Protein AF-A0AA88RLB2-F1 (afdb_monomer)

Solvent-accessible surface area (backbone atoms only — not comparable to full-atom values): 7847 Å² total; per-residue (Å²): 109,70,71,56,50,52,52,52,48,58,67,35,92,82,50,77,59,58,42,40,34,72,61,84,68,65,50,78,81,70,55,72,66,61,57,49,52,41,35,51,52,23,44,51,49,43,35,71,77,66,68,50,77,66,86,43,83,52,76,88,84,42,89,53,86,54,92,86,70,79,83,87,83,79,64,90,62,74,92,61,68,60,90,69,62,55,85,56,91,92,54,90,42,74,76,88,32,83,51,86,88,49,86,80,60,37,52,71,58,55,52,47,54,49,53,53,51,64,74,72,104

Structure (mmCIF, N/CA/C/O backbone):
data_AF-A0AA88RLB2-F1
#
_entry.id   AF-A0AA88RLB2-F1
#
loop_
_atom_site.group_PDB
_atom_site.id
_atom_site.type_symbol
_atom_site.label_atom_id
_atom_site.label_alt_id
_atom_site.label_comp_id
_atom_site.label_asym_id
_atom_site.label_entity_id
_atom_site.label_seq_id
_atom_site.pdbx_PDB_ins_code
_atom_site.Cartn_x
_atom_site.Cartn_y
_atom_site.Cartn_z
_atom_site.occupancy
_atom_site.B_iso_or_equiv
_atom_site.auth_seq_id
_atom_site.auth_comp_id
_atom_site.auth_asym_id
_atom_site.auth_atom_id
_atom_site.pdbx_PDB_model_num
ATOM 1 N N . MET A 1 1 ? -15.655 -9.747 -19.752 1.00 63.59 1 MET A N 1
ATOM 2 C CA . MET A 1 1 ? -16.297 -9.540 -18.436 1.00 63.59 1 MET A CA 1
ATOM 3 C C . MET A 1 1 ? -15.287 -9.096 -17.387 1.00 63.59 1 MET A C 1
ATOM 5 O O . MET A 1 1 ? -15.414 -7.969 -16.955 1.00 63.59 1 MET A O 1
ATOM 9 N N . VAL A 1 2 ? -14.265 -9.889 -17.028 1.00 74.19 2 VAL A N 1
ATOM 10 C CA . VAL A 1 2 ? -13.239 -9.447 -16.049 1.00 74.19 2 VAL A CA 1
ATOM 11 C C . VAL A 1 2 ? -12.373 -8.301 -16.589 1.00 74.19 2 VAL A C 1
ATOM 13 O O . VAL A 1 2 ? -12.236 -7.285 -15.928 1.00 74.19 2 VAL A O 1
ATOM 16 N N . GLU A 1 3 ? -11.86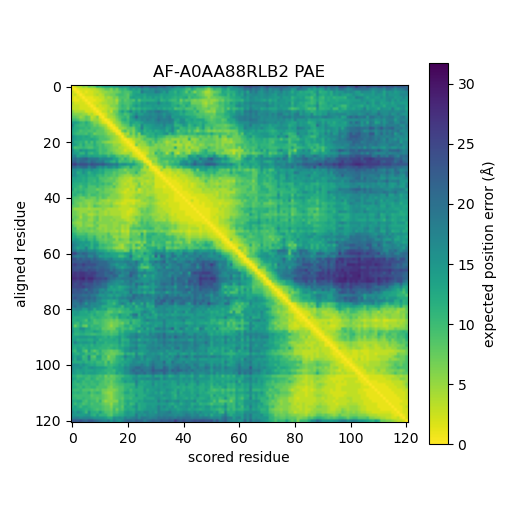0 -8.416 -17.818 1.00 70.56 3 GLU A N 1
ATOM 17 C CA . GLU A 1 3 ? -11.034 -7.355 -18.427 1.00 70.56 3 GLU A CA 1
ATOM 18 C C . GLU A 1 3 ? -11.770 -6.020 -18.594 1.00 70.56 3 GLU A C 1
ATOM 20 O O . GLU A 1 3 ? -11.155 -4.966 -18.505 1.00 70.56 3 GLU A O 1
ATOM 25 N N . GLU A 1 4 ? -13.079 -6.053 -18.848 1.00 72.44 4 GLU A N 1
ATOM 26 C CA . GLU A 1 4 ? -13.875 -4.831 -19.001 1.00 72.44 4 GLU A CA 1
ATOM 27 C C . GLU A 1 4 ? -14.140 -4.160 -17.655 1.00 72.44 4 GLU A C 1
ATOM 29 O O . GLU A 1 4 ? -14.073 -2.942 -17.587 1.00 72.44 4 GLU A O 1
ATOM 34 N N . ALA A 1 5 ? -14.365 -4.941 -16.593 1.00 75.38 5 ALA A N 1
ATOM 35 C CA . ALA A 1 5 ? -14.527 -4.408 -15.243 1.00 75.38 5 ALA A CA 1
ATOM 36 C C . ALA A 1 5 ? -13.244 -3.722 -14.748 1.00 75.38 5 ALA A C 1
ATOM 38 O O . ALA A 1 5 ? -13.312 -2.609 -14.250 1.00 75.38 5 ALA A O 1
ATOM 39 N N . ILE A 1 6 ? -12.077 -4.337 -14.980 1.00 73.06 6 ILE A N 1
ATOM 40 C CA . ILE A 1 6 ? -10.776 -3.743 -14.622 1.00 73.06 6 ILE A CA 1
ATOM 41 C C . ILE A 1 6 ? -10.552 -2.442 -15.397 1.00 73.06 6 ILE A C 1
ATOM 43 O O . ILE A 1 6 ? -10.153 -1.436 -14.832 1.00 73.06 6 ILE A O 1
ATOM 47 N N . LYS A 1 7 ? -10.868 -2.431 -16.699 1.00 72.00 7 LYS A N 1
ATOM 48 C CA . LYS A 1 7 ? -10.753 -1.214 -17.515 1.00 72.00 7 LYS A CA 1
ATOM 49 C C . LYS A 1 7 ? -11.718 -0.111 -17.078 1.00 72.00 7 LYS A C 1
ATOM 51 O O . LYS A 1 7 ? -11.411 1.054 -17.301 1.00 72.00 7 LYS A O 1
ATOM 56 N N . GLU A 1 8 ? -12.872 -0.455 -16.511 1.00 73.12 8 GLU A N 1
ATOM 57 C CA . GLU A 1 8 ? -13.832 0.508 -15.965 1.00 73.12 8 GLU A CA 1
ATOM 58 C C . GLU A 1 8 ? -13.336 1.092 -14.632 1.00 73.12 8 GLU A C 1
ATOM 60 O O . GLU A 1 8 ? -13.343 2.312 -14.477 1.00 73.12 8 GLU A O 1
ATOM 65 N N . GLU A 1 9 ? -12.820 0.251 -13.736 1.00 65.25 9 GLU A N 1
ATOM 66 C CA . GLU A 1 9 ? -12.229 0.641 -12.448 1.00 65.25 9 GLU A CA 1
ATOM 67 C C . GLU A 1 9 ? -10.981 1.516 -12.641 1.00 65.25 9 GLU A C 1
ATOM 69 O O . GLU A 1 9 ? -10.952 2.640 -12.153 1.00 65.25 9 GLU A O 1
ATOM 74 N N . ASP A 1 10 ? -10.041 1.112 -13.501 1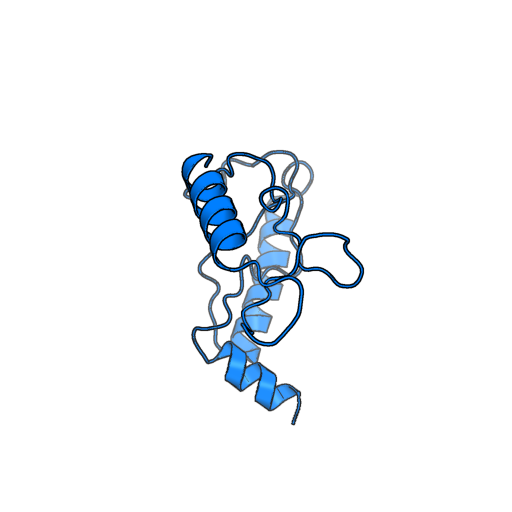.00 64.00 10 ASP A N 1
ATOM 75 C CA . ASP A 1 10 ? -8.857 1.913 -13.855 1.00 64.00 10 ASP A CA 1
ATOM 76 C C . ASP A 1 10 ? -9.217 3.223 -14.589 1.00 64.00 10 ASP A C 1
ATOM 78 O O . ASP A 1 10 ? -8.440 4.179 -14.609 1.00 64.00 10 ASP A O 1
ATOM 82 N N . SER A 1 11 ? -10.380 3.279 -15.255 1.00 62.78 11 SER A N 1
ATOM 83 C CA . SER A 1 11 ? -10.867 4.515 -15.889 1.00 62.78 11 SER A CA 1
ATOM 84 C C . SER A 1 11 ? -11.532 5.472 -14.906 1.00 62.78 11 SER A C 1
ATOM 86 O O . SER A 1 11 ? -11.662 6.665 -15.200 1.00 62.78 11 SER A O 1
ATOM 88 N N . SER A 1 12 ? -11.971 4.952 -13.762 1.00 61.97 12 SER A N 1
ATOM 89 C CA . SER A 1 12 ? -12.362 5.771 -12.633 1.00 61.97 12 SER A CA 1
ATOM 90 C C . SER A 1 12 ? -11.088 6.284 -11.957 1.00 61.97 12 SER A C 1
ATOM 92 O O . SER A 1 12 ? -10.089 5.579 -11.874 1.00 61.97 12 SER A O 1
ATOM 94 N N . ASP A 1 13 ? -11.090 7.522 -11.461 1.00 61.59 13 ASP A N 1
ATOM 95 C CA . ASP A 1 13 ? -9.943 8.066 -10.710 1.00 61.59 13 ASP A CA 1
ATOM 96 C C . ASP A 1 13 ? -9.768 7.379 -9.323 1.00 61.59 13 ASP A C 1
ATOM 98 O O . ASP A 1 13 ? -9.086 7.919 -8.450 1.00 61.59 13 ASP A O 1
ATOM 102 N N . GLU A 1 14 ? -10.414 6.228 -9.090 1.00 59.94 14 GLU A N 1
ATOM 103 C CA . GLU A 1 14 ? -10.334 5.434 -7.859 1.00 59.94 14 GLU A CA 1
ATOM 104 C C . GLU A 1 14 ? -9.026 4.629 -7.795 1.00 59.94 14 GLU A C 1
ATOM 106 O O . GLU A 1 14 ? -8.430 4.546 -6.720 1.00 59.94 14 GLU A O 1
ATOM 111 N N . ASP A 1 15 ? -8.520 4.158 -8.943 1.00 56.91 15 ASP A N 1
ATOM 112 C CA . ASP A 1 15 ? -7.267 3.408 -9.039 1.00 56.91 15 ASP A CA 1
ATOM 113 C C . ASP A 1 15 ? -6.119 4.254 -9.610 1.00 56.91 15 ASP A C 1
ATOM 115 O O . ASP A 1 15 ? -6.155 4.804 -10.714 1.00 56.91 15 ASP A O 1
ATOM 119 N N . ILE A 1 16 ? -5.039 4.362 -8.831 1.00 65.00 16 ILE A N 1
ATOM 120 C CA . ILE A 1 16 ? -3.838 5.116 -9.201 1.00 65.00 16 ILE A CA 1
ATOM 121 C C . ILE A 1 16 ? -2.663 4.157 -9.363 1.00 65.00 16 ILE A C 1
ATOM 123 O O . ILE A 1 16 ? -2.164 3.572 -8.403 1.00 65.00 16 ILE A O 1
ATOM 127 N N . ILE A 1 17 ? -2.119 4.089 -10.579 1.00 69.88 17 ILE A N 1
ATOM 128 C CA . ILE A 1 17 ? -0.895 3.331 -10.853 1.00 69.88 17 ILE A CA 1
ATOM 129 C C . ILE A 1 17 ? 0.332 4.119 -10.357 1.00 69.88 17 ILE A C 1
ATOM 131 O O . ILE A 1 17 ? 0.815 5.045 -11.019 1.00 69.88 17 ILE A O 1
ATOM 135 N N . GLY A 1 18 ? 0.857 3.732 -9.191 1.00 57.41 18 GLY A N 1
ATOM 136 C CA . GLY A 1 18 ? 2.142 4.191 -8.660 1.00 57.41 18 GLY A CA 1
ATOM 137 C C . GLY A 1 18 ? 3.317 3.470 -9.337 1.00 57.41 18 GLY A C 1
ATOM 138 O O . GLY A 1 18 ? 3.378 2.248 -9.345 1.00 57.41 18 GLY A O 1
ATOM 139 N N . ASN A 1 19 ? 4.279 4.207 -9.899 1.00 72.00 19 ASN A N 1
ATOM 140 C CA . ASN A 1 19 ? 5.429 3.744 -10.703 1.00 72.00 19 ASN A CA 1
ATOM 141 C C . ASN A 1 19 ? 5.098 3.380 -12.162 1.00 72.00 19 ASN A C 1
ATOM 143 O O . ASN A 1 19 ? 5.483 4.107 -13.082 1.00 72.00 19 ASN A O 1
ATOM 147 N N . GLY A 1 20 ? 4.401 2.265 -12.385 1.00 68.75 20 GLY A N 1
ATOM 148 C CA . GLY A 1 20 ? 4.064 1.770 -13.726 1.00 68.75 20 GLY A CA 1
ATOM 149 C C . GLY A 1 20 ? 5.216 1.131 -14.519 1.00 68.75 20 GLY A C 1
ATOM 150 O O . GLY A 1 20 ? 5.052 0.860 -15.708 1.00 68.75 20 GLY A O 1
ATOM 151 N N . GLY A 1 21 ? 6.382 0.891 -13.910 1.00 75.62 21 GLY A N 1
ATOM 152 C CA . GLY A 1 21 ? 7.422 0.030 -14.485 1.00 75.62 21 GLY A CA 1
ATOM 153 C C . GLY A 1 21 ? 7.026 -1.451 -14.504 1.00 75.62 21 GLY A C 1
ATOM 154 O O . GLY A 1 21 ? 6.049 -1.847 -13.874 1.00 75.62 21 GLY A O 1
ATOM 155 N N . MET A 1 22 ? 7.798 -2.286 -15.207 1.00 75.75 22 MET A N 1
ATOM 156 C CA . MET A 1 22 ? 7.615 -3.747 -15.154 1.00 75.75 22 MET A CA 1
ATOM 157 C C . MET A 1 22 ? 7.851 -4.305 -13.741 1.00 75.75 22 MET A C 1
ATOM 159 O O . MET A 1 22 ? 7.258 -5.315 -13.368 1.00 75.75 22 MET A O 1
ATOM 163 N N . CYS A 1 23 ? 8.710 -3.648 -12.958 1.00 71.69 23 CYS A N 1
ATOM 164 C CA . CYS A 1 23 ? 8.893 -3.887 -11.531 1.00 71.69 23 CYS A CA 1
ATOM 165 C C . CYS A 1 23 ? 9.314 -2.602 -10.792 1.00 71.69 23 CYS A C 1
ATOM 167 O O . CYS A 1 23 ? 9.698 -1.599 -11.405 1.00 71.69 23 CYS A O 1
ATOM 169 N N . MET A 1 24 ? 9.279 -2.653 -9.457 1.00 74.06 24 MET A N 1
ATOM 170 C CA . MET A 1 24 ? 9.997 -1.707 -8.599 1.00 74.06 24 MET A CA 1
ATOM 171 C C . MET A 1 24 ? 11.478 -2.124 -8.591 1.00 74.06 24 MET A C 1
ATOM 173 O O . MET A 1 24 ? 11.815 -3.186 -8.072 1.00 74.06 24 MET A O 1
ATOM 177 N N . HIS A 1 25 ? 12.343 -1.366 -9.271 1.00 66.31 25 HIS A N 1
ATOM 178 C CA . HIS A 1 25 ? 13.767 -1.694 -9.408 1.00 66.31 25 HIS A CA 1
ATOM 179 C C . HIS A 1 25 ? 14.586 -1.160 -8.225 1.00 66.31 25 HIS A C 1
ATOM 181 O O . HIS A 1 25 ? 14.310 -0.069 -7.735 1.00 66.31 25 HIS A O 1
ATOM 187 N N . ASP A 1 26 ? 15.622 -1.905 -7.821 1.00 59.56 26 ASP A N 1
ATOM 188 C CA . ASP A 1 26 ? 16.652 -1.422 -6.890 1.00 59.56 26 ASP A CA 1
ATOM 189 C C . ASP A 1 26 ? 17.346 -0.161 -7.440 1.00 59.56 26 ASP A C 1
ATOM 191 O O . ASP A 1 26 ? 17.356 0.083 -8.644 1.00 59.56 26 ASP A O 1
ATOM 195 N N . GLU A 1 27 ? 17.956 0.639 -6.576 1.00 58.31 27 GLU A N 1
ATOM 196 C CA . GLU A 1 27 ? 18.613 1.895 -6.949 1.00 58.31 27 GLU A CA 1
ATOM 197 C C . GLU A 1 27 ? 20.135 1.880 -6.738 1.00 58.31 27 GLU A C 1
ATOM 199 O O . GLU A 1 27 ? 20.823 2.806 -7.172 1.00 58.31 27 GLU A O 1
ATOM 204 N N . ALA A 1 28 ? 20.688 0.828 -6.120 1.00 52.62 28 ALA A N 1
ATOM 205 C CA . ALA A 1 28 ? 22.121 0.722 -5.844 1.00 52.62 28 ALA A CA 1
ATOM 206 C C . ALA A 1 28 ? 22.907 -0.006 -6.949 1.00 52.62 28 ALA A C 1
ATOM 208 O O . ALA A 1 28 ? 24.055 0.350 -7.230 1.00 52.62 28 ALA A O 1
ATOM 209 N N . ALA A 1 29 ? 22.320 -1.037 -7.560 1.00 52.84 29 ALA A N 1
ATOM 210 C CA . ALA A 1 29 ? 23.012 -1.924 -8.496 1.00 52.84 29 ALA A CA 1
ATOM 211 C C . ALA A 1 29 ? 22.726 -1.740 -10.008 1.00 52.84 29 ALA A C 1
ATOM 213 O O . ALA A 1 29 ? 23.612 -2.108 -10.791 1.00 52.84 29 ALA A O 1
ATOM 214 N N . PRO A 1 30 ? 21.562 -1.241 -10.485 1.00 63.03 30 PRO A N 1
ATOM 215 C CA . PRO A 1 30 ? 21.272 -1.261 -11.917 1.00 63.03 30 PRO A CA 1
ATOM 216 C C . PRO A 1 30 ? 21.903 -0.100 -12.685 1.00 63.03 30 PRO A C 1
ATOM 218 O O . PRO A 1 30 ? 22.114 1.003 -12.183 1.00 63.03 30 PRO A O 1
ATOM 221 N N . HIS A 1 31 ? 22.178 -0.350 -13.964 1.00 75.88 31 HIS A N 1
ATOM 222 C CA . HIS A 1 31 ? 22.622 0.685 -14.882 1.00 75.88 31 HIS A CA 1
ATOM 223 C C . HIS A 1 31 ? 21.416 1.510 -15.357 1.00 75.88 31 HIS A C 1
ATOM 225 O O . HIS A 1 31 ? 20.358 0.963 -15.665 1.00 75.88 31 HIS A O 1
ATOM 231 N N . TYR A 1 32 ? 21.575 2.831 -15.483 1.00 69.88 32 TYR A N 1
ATOM 232 C CA . TYR A 1 32 ? 20.483 3.759 -15.826 1.00 69.88 32 TYR A CA 1
ATOM 233 C C . TYR A 1 32 ? 19.739 3.410 -17.129 1.00 69.88 32 TYR A C 1
ATOM 235 O O . TYR A 1 32 ? 18.567 3.741 -17.278 1.00 69.88 32 TYR A O 1
ATOM 243 N N . ILE A 1 33 ? 20.401 2.733 -18.071 1.00 76.12 33 ILE A N 1
ATOM 244 C CA . ILE A 1 33 ? 19.778 2.255 -19.317 1.00 76.12 33 ILE A CA 1
ATOM 245 C C . ILE A 1 33 ? 18.722 1.184 -19.016 1.00 76.12 33 ILE A C 1
ATOM 247 O O . ILE A 1 33 ? 17.603 1.286 -19.510 1.00 76.12 33 ILE A O 1
ATOM 251 N N . ASP A 1 34 ? 19.035 0.224 -18.146 1.00 72.88 34 ASP A N 1
ATOM 252 C CA . ASP A 1 34 ? 18.116 -0.859 -17.785 1.00 72.88 34 ASP A CA 1
ATOM 253 C C . ASP A 1 34 ? 16.916 -0.318 -16.988 1.00 72.88 34 ASP A C 1
ATOM 255 O O . ASP A 1 34 ? 15.779 -0.755 -17.179 1.00 72.88 34 ASP A O 1
ATOM 259 N N . MET A 1 35 ? 17.145 0.707 -16.155 1.00 70.94 35 MET A N 1
ATOM 260 C CA . MET A 1 35 ? 16.080 1.425 -15.443 1.00 70.94 35 MET A CA 1
ATOM 261 C C . MET A 1 35 ? 15.124 2.138 -16.413 1.00 70.94 35 MET A C 1
ATOM 263 O O . MET A 1 35 ? 13.906 2.113 -16.225 1.00 70.94 35 MET A O 1
ATOM 267 N N . ILE A 1 36 ? 15.647 2.768 -17.469 1.00 74.94 36 ILE A N 1
ATOM 268 C CA . ILE A 1 36 ? 14.826 3.448 -18.480 1.00 74.94 36 ILE A CA 1
ATOM 269 C C . ILE A 1 36 ? 14.054 2.430 -19.318 1.00 74.94 36 ILE A C 1
ATOM 271 O O . ILE A 1 36 ? 12.856 2.618 -19.539 1.00 74.94 36 ILE A O 1
ATOM 275 N N . ASP A 1 37 ? 14.699 1.350 -19.757 1.00 77.44 37 ASP A N 1
ATOM 276 C CA . ASP A 1 37 ? 14.073 0.350 -20.620 1.00 77.44 37 ASP A CA 1
ATOM 277 C C . ASP A 1 37 ? 12.932 -0.382 -19.901 1.00 77.44 37 ASP A C 1
ATOM 279 O O . ASP A 1 37 ? 11.835 -0.496 -20.457 1.00 77.44 37 ASP A O 1
ATOM 283 N N . GLN A 1 38 ? 13.124 -0.783 -18.637 1.00 78.56 38 GLN A N 1
ATOM 284 C CA . GLN A 1 38 ? 12.073 -1.458 -17.862 1.00 78.56 38 GLN A CA 1
ATOM 285 C C . GLN A 1 38 ? 10.870 -0.537 -17.595 1.00 78.56 38 GLN A C 1
ATOM 287 O O . GLN A 1 38 ? 9.716 -0.954 -17.723 1.00 78.56 38 GLN A O 1
ATOM 292 N N . THR A 1 39 ? 11.132 0.740 -17.291 1.00 78.94 39 THR A N 1
ATOM 293 C CA . THR A 1 39 ? 10.080 1.735 -17.027 1.00 78.94 39 THR A CA 1
ATOM 294 C C . THR A 1 39 ? 9.318 2.050 -18.311 1.00 78.94 39 THR A C 1
ATOM 296 O O . THR A 1 39 ? 8.091 2.109 -18.327 1.00 78.94 39 THR A O 1
ATOM 299 N N . THR A 1 40 ? 10.041 2.176 -19.425 1.00 78.69 40 THR A N 1
ATOM 300 C CA . THR A 1 40 ? 9.465 2.455 -20.742 1.00 78.69 40 THR A CA 1
ATOM 301 C C . THR A 1 40 ? 8.578 1.309 -21.224 1.00 78.69 40 THR A C 1
ATOM 303 O O . THR A 1 40 ? 7.535 1.560 -21.826 1.00 78.69 40 THR A O 1
ATOM 306 N N . LEU A 1 41 ? 8.967 0.055 -20.975 1.00 81.25 41 LEU A N 1
ATOM 307 C CA . LEU A 1 41 ? 8.160 -1.112 -21.331 1.00 81.25 41 LEU A CA 1
ATOM 308 C C . LEU A 1 41 ? 6.842 -1.157 -20.545 1.00 81.25 41 LEU A C 1
ATOM 310 O O . LEU A 1 41 ? 5.788 -1.296 -21.168 1.00 81.25 41 LEU A O 1
ATOM 314 N N . GLY A 1 42 ? 6.886 -0.963 -19.223 1.00 80.75 42 GLY A N 1
ATOM 315 C CA . GLY A 1 42 ? 5.681 -0.920 -18.384 1.00 80.75 42 GLY A CA 1
ATOM 316 C C . GLY A 1 42 ? 4.749 0.239 -18.755 1.00 80.75 42 GLY A C 1
ATOM 317 O O . GLY A 1 42 ? 3.561 0.037 -19.005 1.00 80.75 42 GLY A O 1
ATOM 318 N N . HIS A 1 43 ? 5.302 1.443 -18.949 1.00 82.19 43 HIS A N 1
ATOM 319 C CA . HIS A 1 43 ? 4.526 2.626 -19.349 1.00 82.19 43 HIS A CA 1
ATOM 320 C C . HIS A 1 43 ? 3.864 2.456 -20.720 1.00 82.19 43 HIS A C 1
ATOM 322 O O . HIS A 1 43 ? 2.736 2.906 -20.921 1.00 82.19 43 HIS A O 1
ATOM 328 N N . ARG A 1 44 ? 4.533 1.799 -21.679 1.00 81.81 44 ARG A N 1
ATOM 329 C CA . ARG A 1 44 ? 3.933 1.496 -22.989 1.00 81.81 44 ARG A CA 1
ATOM 330 C C . ARG A 1 44 ? 2.769 0.520 -22.872 1.00 81.81 44 ARG A C 1
ATOM 332 O O . ARG A 1 44 ? 1.778 0.719 -23.567 1.00 81.81 44 ARG A O 1
ATOM 339 N N . PHE A 1 45 ? 2.890 -0.499 -22.025 1.00 82.94 45 PHE A N 1
ATOM 340 C CA . PHE A 1 45 ? 1.821 -1.468 -21.791 1.00 82.94 45 PHE A CA 1
ATOM 341 C C . PHE A 1 45 ? 0.587 -0.793 -21.180 1.00 82.94 45 PHE A C 1
ATOM 343 O O . PHE A 1 45 ? -0.499 -0.873 -21.748 1.00 82.94 45 PHE A O 1
ATOM 350 N N . ILE A 1 46 ? 0.775 -0.021 -20.107 1.00 82.25 46 ILE A N 1
ATOM 351 C CA . ILE A 1 46 ? -0.310 0.705 -19.426 1.00 82.25 46 ILE A CA 1
ATOM 352 C C . ILE A 1 46 ? -0.999 1.689 -20.374 1.00 82.25 46 ILE A C 1
ATOM 354 O O . ILE A 1 46 ? -2.225 1.768 -20.433 1.00 82.25 46 ILE A O 1
ATOM 358 N N . LYS A 1 47 ? -0.216 2.413 -21.180 1.00 80.94 47 LYS A N 1
ATOM 359 C CA . LYS A 1 47 ? -0.770 3.345 -22.160 1.00 80.94 47 LYS A CA 1
ATOM 360 C C . LYS A 1 47 ? -1.540 2.640 -23.280 1.00 80.94 47 LYS A C 1
ATOM 362 O O . LYS A 1 47 ? -2.498 3.211 -23.790 1.00 80.94 47 LYS A O 1
ATOM 367 N N . ALA A 1 48 ? -1.125 1.442 -23.685 1.00 82.38 48 ALA A N 1
ATOM 368 C CA . ALA A 1 48 ? -1.811 0.681 -24.723 1.00 82.38 48 ALA A CA 1
ATOM 369 C C . ALA A 1 48 ? -3.127 0.065 -24.222 1.00 82.38 48 ALA A C 1
ATOM 371 O O . ALA A 1 48 ? -4.113 0.094 -24.955 1.00 82.38 48 ALA A O 1
ATOM 372 N N . GLU A 1 49 ? -3.151 -0.454 -22.992 1.00 80.81 49 GLU A N 1
ATOM 373 C CA . GLU A 1 49 ? -4.308 -1.182 -22.454 1.00 80.81 49 GLU A CA 1
ATOM 374 C C . GLU A 1 49 ? -5.333 -0.294 -21.748 1.00 80.81 49 GLU A C 1
ATOM 376 O O . GLU A 1 49 ? -6.536 -0.517 -21.901 1.00 80.81 49 GLU A O 1
ATOM 381 N N . PHE A 1 50 ? -4.864 0.722 -21.021 1.00 77.56 50 PHE A N 1
ATOM 382 C CA . PHE A 1 50 ? -5.695 1.557 -20.148 1.00 77.56 50 PHE A CA 1
ATOM 383 C C . PHE A 1 50 ? -5.696 3.034 -20.563 1.00 77.56 50 PHE A C 1
ATOM 385 O O . PHE A 1 50 ? -6.485 3.823 -20.061 1.00 77.56 50 PHE A O 1
ATOM 392 N N . ASN A 1 51 ? -4.836 3.435 -21.512 1.00 80.25 51 ASN A N 1
ATOM 393 C CA . ASN A 1 51 ? -4.671 4.830 -21.950 1.00 80.25 51 ASN A CA 1
ATOM 394 C C . ASN A 1 51 ? -4.341 5.809 -20.798 1.00 80.25 51 ASN A C 1
ATOM 396 O O . ASN A 1 51 ? -4.577 7.015 -20.890 1.00 80.25 51 ASN A O 1
ATOM 400 N N . ILE A 1 52 ? -3.726 5.293 -19.731 1.00 77.62 52 ILE A N 1
ATOM 401 C CA . ILE A 1 52 ? -3.287 6.053 -18.558 1.00 77.62 52 ILE A CA 1
ATOM 402 C C . ILE A 1 52 ? -1.796 6.367 -18.689 1.00 77.62 52 ILE A C 1
ATOM 404 O O . ILE A 1 52 ? -1.020 5.624 -19.292 1.00 77.62 52 ILE A O 1
ATOM 408 N N . THR A 1 53 ? -1.375 7.510 -18.147 1.00 76.75 53 THR A N 1
ATOM 409 C CA . THR A 1 53 ? 0.046 7.843 -17.982 1.00 76.75 53 THR A CA 1
ATOM 410 C C . THR A 1 53 ? 0.332 7.997 -16.488 1.00 76.75 53 THR A C 1
ATOM 412 O O . THR A 1 53 ? -0.174 8.957 -15.900 1.00 76.75 53 THR A O 1
ATOM 415 N N . PRO A 1 54 ? 1.116 7.088 -15.873 1.00 71.12 54 PRO A N 1
ATOM 416 C CA . PRO A 1 54 ? 1.485 7.176 -14.462 1.00 71.12 54 PRO A CA 1
ATOM 417 C C . PRO A 1 54 ? 2.142 8.525 -14.150 1.00 71.12 54 PRO A C 1
ATOM 419 O O . PRO A 1 54 ? 3.044 8.964 -14.865 1.00 71.12 54 PRO A O 1
ATOM 422 N N . ARG A 1 55 ? 1.673 9.204 -13.097 1.00 70.62 55 ARG A N 1
ATOM 423 C CA . ARG A 1 55 ? 2.182 10.527 -12.675 1.00 70.62 55 ARG A CA 1
ATOM 424 C C . ARG A 1 55 ? 2.959 10.498 -11.362 1.00 70.62 55 ARG A C 1
ATOM 426 O O . ARG A 1 55 ? 3.637 11.471 -11.048 1.00 70.62 55 ARG A O 1
ATOM 433 N N . ILE A 1 56 ? 2.862 9.401 -10.617 1.00 67.12 56 ILE A N 1
ATOM 434 C CA . ILE A 1 56 ? 3.485 9.223 -9.307 1.00 67.12 56 ILE A CA 1
ATOM 435 C C . ILE A 1 56 ? 4.504 8.093 -9.428 1.00 67.12 56 ILE A C 1
ATOM 437 O O . ILE A 1 56 ? 4.171 7.007 -9.898 1.00 67.12 56 ILE A O 1
ATOM 441 N N . GLY A 1 57 ? 5.750 8.347 -9.030 1.00 62.81 57 GLY A N 1
ATOM 442 C CA . GLY A 1 57 ? 6.754 7.299 -8.858 1.00 62.81 57 GLY A CA 1
ATOM 443 C C . GLY A 1 57 ? 6.568 6.638 -7.496 1.00 62.81 57 GLY A C 1
ATOM 444 O O . GLY A 1 57 ? 6.481 7.336 -6.493 1.00 62.81 57 GLY A O 1
ATOM 445 N N . TRP A 1 58 ? 6.488 5.311 -7.463 1.00 69.94 58 TRP A N 1
ATOM 446 C CA . TRP A 1 58 ? 6.281 4.537 -6.237 1.00 69.94 58 TRP A CA 1
ATOM 447 C C . TRP A 1 58 ? 7.491 3.630 -6.015 1.00 69.94 58 TRP A C 1
ATOM 449 O O . TRP A 1 58 ? 7.701 2.671 -6.761 1.00 69.94 58 TRP A O 1
ATOM 459 N N . GLN A 1 59 ? 8.339 4.015 -5.064 1.00 60.31 59 GLN A N 1
ATOM 460 C CA . GLN A 1 59 ? 9.657 3.428 -4.804 1.00 60.31 59 GLN A CA 1
ATOM 461 C C . GLN A 1 59 ? 9.821 3.264 -3.290 1.00 60.31 59 GLN A C 1
ATOM 463 O O . GLN A 1 59 ? 10.512 4.043 -2.642 1.00 60.31 59 GLN A O 1
ATOM 468 N N . ILE A 1 60 ? 9.084 2.308 -2.722 1.00 55.97 60 ILE A N 1
ATOM 469 C CA . ILE A 1 60 ? 8.927 2.168 -1.266 1.00 55.97 60 ILE A CA 1
ATOM 470 C C . ILE A 1 60 ? 10.040 1.327 -0.626 1.00 55.97 60 ILE A C 1
ATOM 472 O O . ILE A 1 60 ? 10.422 1.580 0.510 1.00 55.97 60 ILE A O 1
ATOM 476 N N . ASP A 1 61 ? 10.530 0.318 -1.348 1.00 52.91 61 ASP A N 1
ATOM 477 C CA . ASP A 1 61 ? 11.497 -0.670 -0.856 1.00 52.91 61 ASP A CA 1
ATOM 478 C C . ASP A 1 61 ? 12.8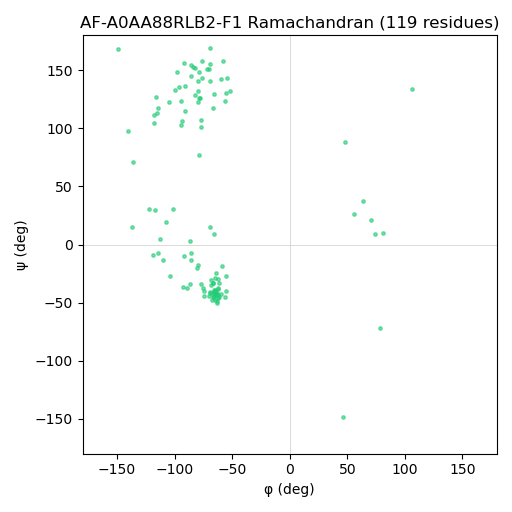30 -0.766 -1.656 1.00 52.91 61 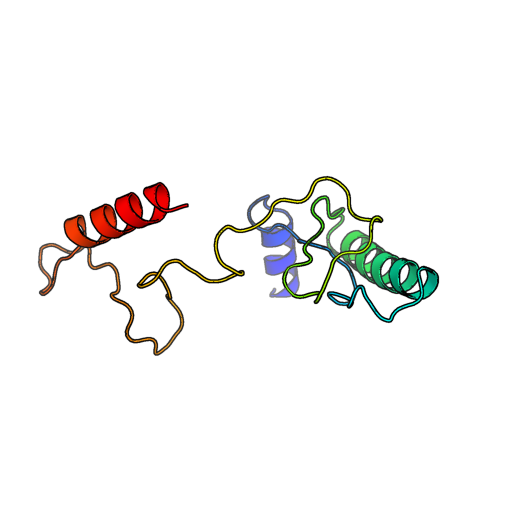ASP A C 1
ATOM 480 O O . ASP A 1 61 ? 13.416 -1.846 -1.744 1.00 52.91 61 ASP A O 1
ATOM 484 N N . PRO A 1 62 ? 13.366 0.309 -2.281 1.00 57.78 62 PRO A N 1
ATOM 485 C CA . PRO A 1 62 ? 14.788 0.353 -2.635 1.00 57.78 62 PRO A CA 1
ATOM 486 C C . PRO A 1 62 ? 15.667 0.718 -1.430 1.00 57.78 62 PRO A C 1
ATOM 488 O O . PRO A 1 62 ? 15.440 1.719 -0.747 1.00 57.78 62 PRO A O 1
ATOM 491 N N . PHE A 1 63 ? 16.741 -0.040 -1.195 1.00 47.19 63 PHE A N 1
ATOM 492 C CA . PHE A 1 63 ? 17.699 0.250 -0.122 1.00 47.19 63 PHE A CA 1
ATOM 493 C C . PHE A 1 63 ? 18.669 1.383 -0.512 1.00 47.19 63 PHE A C 1
ATOM 495 O O . PHE A 1 63 ? 19.839 1.152 -0.817 1.00 47.19 63 PHE A O 1
ATOM 502 N N . GLY A 1 64 ? 18.179 2.626 -0.448 1.00 4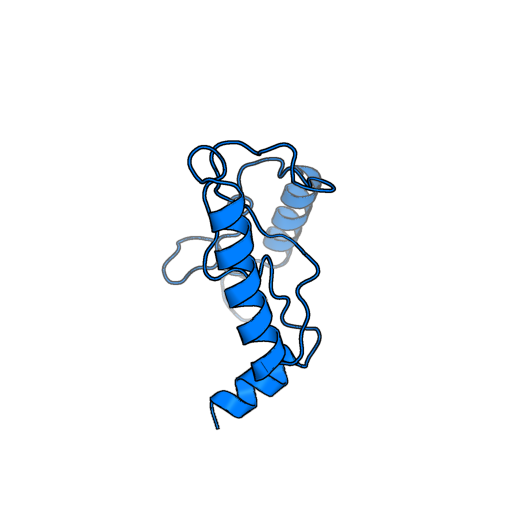3.72 64 GLY A N 1
ATOM 503 C CA . GLY A 1 64 ? 18.919 3.863 -0.727 1.00 43.72 64 GLY A CA 1
ATOM 504 C C . GLY A 1 64 ? 18.537 4.490 -2.069 1.00 43.72 64 GLY A C 1
ATOM 505 O O . GLY A 1 64 ? 18.478 3.799 -3.074 1.00 43.72 64 GLY A O 1
ATOM 506 N N . HIS A 1 65 ? 18.300 5.806 -2.092 1.00 49.44 65 HIS A N 1
ATOM 507 C CA . HIS A 1 65 ? 17.810 6.505 -3.285 1.00 49.44 65 HIS A CA 1
ATOM 508 C C . HIS A 1 65 ? 18.932 7.158 -4.101 1.00 49.44 65 HIS A C 1
ATOM 510 O O . HIS A 1 65 ? 19.807 7.851 -3.572 1.00 49.44 65 HIS A O 1
ATOM 516 N N . SER A 1 66 ? 18.876 6.989 -5.418 1.00 53.00 66 SER A N 1
ATOM 517 C CA . SER A 1 66 ? 19.696 7.705 -6.391 1.00 53.00 66 SER A CA 1
ATOM 518 C C . SER A 1 66 ? 19.141 9.120 -6.627 1.00 53.00 66 SER A C 1
ATOM 520 O O . SER A 1 66 ? 17.935 9.359 -6.594 1.00 53.00 66 SER A O 1
ATOM 522 N N . ALA A 1 67 ? 20.009 10.096 -6.924 1.00 54.91 67 ALA A N 1
ATOM 523 C CA . ALA A 1 67 ? 19.630 11.507 -7.126 1.00 54.91 67 ALA A CA 1
ATOM 524 C C . ALA A 1 67 ? 18.742 11.783 -8.368 1.00 54.91 67 ALA A C 1
ATOM 526 O O . ALA A 1 67 ? 18.547 12.935 -8.750 1.00 54.91 67 ALA A O 1
ATOM 527 N N . VAL A 1 68 ? 18.239 10.738 -9.030 1.00 52.09 68 VAL A N 1
ATOM 528 C CA . VAL A 1 68 ? 17.414 10.805 -10.246 1.00 52.09 68 VAL A CA 1
ATOM 529 C C . VAL A 1 68 ? 15.922 10.998 -9.912 1.00 52.09 68 VAL A C 1
ATOM 531 O O . VAL A 1 68 ? 15.118 11.262 -10.805 1.00 52.09 68 VAL A O 1
ATOM 534 N N . GLN A 1 69 ? 15.533 10.934 -8.634 1.00 46.56 69 GLN A N 1
ATOM 535 C CA . GLN A 1 69 ? 14.139 11.074 -8.199 1.00 46.56 69 GLN A CA 1
ATOM 536 C C . GLN A 1 69 ? 13.756 12.528 -7.866 1.00 46.56 69 GLN A C 1
ATOM 538 O O . GLN A 1 69 ? 14.503 13.264 -7.224 1.00 46.56 69 GLN A O 1
ATOM 543 N N . THR A 1 70 ? 12.574 12.959 -8.325 1.00 52.44 70 THR A N 1
ATOM 544 C CA . THR A 1 70 ? 12.012 14.304 -8.095 1.00 52.44 70 THR A CA 1
ATOM 545 C C . THR A 1 70 ? 10.981 14.270 -6.964 1.00 52.44 70 THR A C 1
ATOM 547 O O . THR A 1 70 ? 10.103 13.419 -6.975 1.00 52.44 70 THR A O 1
ATOM 550 N N . PHE A 1 71 ? 11.093 15.234 -6.040 1.00 44.41 71 PHE A N 1
ATOM 551 C CA . PHE A 1 71 ? 10.267 15.480 -4.842 1.00 44.41 71 PHE A CA 1
ATOM 552 C C . PHE A 1 71 ? 9.989 14.243 -3.954 1.00 44.41 71 PHE A C 1
ATOM 554 O O . PHE A 1 71 ? 8.963 13.586 -4.119 1.00 44.41 71 PHE A O 1
ATOM 561 N N . PRO A 1 72 ? 10.869 13.935 -2.982 1.00 51.44 72 PRO A N 1
ATOM 562 C CA . PRO A 1 72 ? 10.675 12.802 -2.085 1.00 51.44 72 PRO A CA 1
ATOM 563 C C . PRO A 1 72 ? 9.671 13.133 -0.969 1.00 51.44 72 PRO A C 1
ATOM 565 O O . PRO 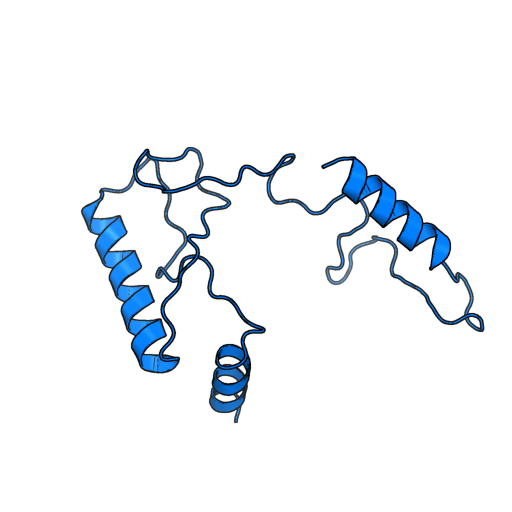A 1 72 ? 9.846 14.105 -0.234 1.00 51.44 72 PRO A O 1
ATOM 568 N N . GLY A 1 73 ? 8.642 12.299 -0.819 1.00 55.25 73 GLY A N 1
ATOM 569 C CA . GLY A 1 73 ? 7.882 12.177 0.423 1.00 55.25 73 GLY A CA 1
ATOM 570 C C . GLY A 1 73 ? 8.526 11.091 1.278 1.00 55.25 73 GLY A C 1
ATOM 571 O O . GLY A 1 73 ? 8.571 9.940 0.861 1.00 55.25 73 GLY A O 1
ATOM 572 N N . THR A 1 74 ? 9.075 11.451 2.436 1.00 56.59 74 THR A N 1
ATOM 573 C CA . THR A 1 74 ? 9.666 10.488 3.375 1.00 56.59 74 THR A CA 1
ATOM 574 C C . THR A 1 74 ? 8.629 10.086 4.409 1.00 56.59 74 THR A C 1
ATOM 576 O O . THR A 1 74 ? 8.104 10.958 5.104 1.00 56.59 74 THR A O 1
ATOM 579 N N . PHE A 1 75 ? 8.353 8.790 4.530 1.00 58.78 75 PHE A N 1
ATOM 580 C CA . PHE A 1 75 ? 7.476 8.282 5.578 1.00 58.78 75 PHE A CA 1
ATOM 581 C C . PHE A 1 75 ? 8.139 8.414 6.964 1.00 58.78 75 PHE A C 1
ATOM 583 O O . PHE A 1 75 ? 9.347 8.181 7.071 1.00 58.78 75 PHE A O 1
ATOM 590 N N . PRO A 1 76 ? 7.383 8.784 8.019 1.00 59.06 76 PRO A N 1
ATOM 591 C CA . PRO A 1 76 ? 7.905 8.871 9.386 1.00 59.06 76 PRO A CA 1
ATOM 592 C C . PRO A 1 76 ? 8.405 7.528 9.945 1.00 59.06 76 PRO A C 1
ATOM 594 O O . PRO A 1 76 ? 9.442 7.498 10.605 1.00 59.06 76 PRO A O 1
ATOM 597 N N . GLU A 1 77 ? 7.717 6.421 9.642 1.00 57.66 77 GLU A N 1
ATOM 598 C CA . GLU A 1 77 ? 8.073 5.064 10.083 1.00 57.66 77 GLU A CA 1
ATOM 599 C C . GLU A 1 77 ? 7.826 4.038 8.963 1.00 57.66 77 GLU A C 1
ATOM 601 O O . GLU A 1 77 ? 6.707 3.570 8.776 1.00 57.66 77 GLU A O 1
ATOM 606 N N . ALA A 1 78 ? 8.882 3.675 8.222 1.00 60.88 78 ALA A N 1
ATOM 607 C CA . ALA A 1 78 ? 8.848 2.648 7.168 1.00 60.88 78 ALA A CA 1
ATOM 608 C C . ALA A 1 78 ? 7.638 2.792 6.207 1.00 60.88 78 ALA A C 1
ATOM 610 O O . ALA A 1 78 ? 7.211 3.903 5.911 1.00 60.88 78 ALA A O 1
ATOM 611 N N . TYR A 1 79 ? 7.122 1.688 5.664 1.00 60.75 79 TYR A N 1
ATOM 612 C CA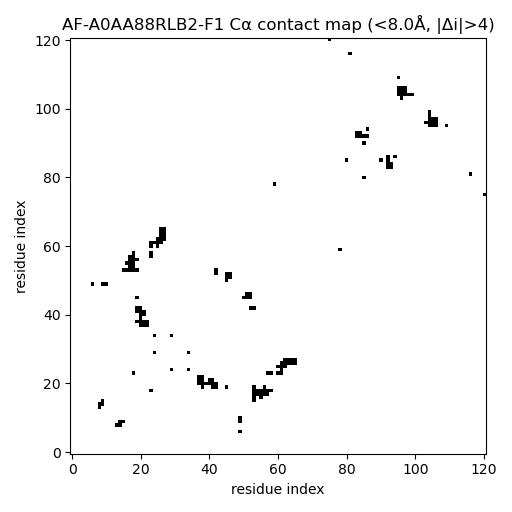 . TYR A 1 79 ? 5.891 1.648 4.857 1.00 60.75 79 TYR A CA 1
ATOM 613 C C . TYR A 1 79 ? 4.728 1.005 5.614 1.00 60.75 79 TYR A C 1
ATOM 615 O O . TYR A 1 79 ? 3.774 0.502 5.020 1.00 60.75 79 TYR A O 1
ATOM 623 N N . GLU A 1 80 ? 4.857 0.952 6.935 1.00 66.81 80 GLU A N 1
ATOM 624 C CA . GLU A 1 80 ? 3.966 0.188 7.783 1.00 66.81 80 GLU A CA 1
ATOM 625 C C . GLU A 1 80 ? 2.729 1.004 8.153 1.00 66.81 80 GLU A C 1
ATOM 627 O O . GLU A 1 80 ? 2.714 2.237 8.166 1.00 66.81 80 GLU A O 1
ATOM 632 N N . HIS A 1 81 ? 1.657 0.280 8.441 1.00 70.69 81 HIS A N 1
ATOM 633 C CA . HIS A 1 81 ? 0.447 0.871 8.982 1.00 70.69 81 HIS A CA 1
ATOM 634 C C . HIS A 1 81 ? 0.703 1.276 10.439 1.00 70.69 81 HIS A C 1
ATOM 636 O O . HIS A 1 81 ? 1.472 0.603 11.131 1.00 70.69 81 HIS A O 1
ATOM 642 N N . PRO A 1 82 ? 0.022 2.311 10.957 1.00 80.88 82 PRO A N 1
ATOM 643 C CA . PRO A 1 82 ? 0.017 2.564 12.389 1.00 80.88 82 PRO A CA 1
ATOM 644 C C . PRO A 1 82 ? -0.437 1.316 13.160 1.00 80.88 82 PRO A C 1
ATOM 646 O O . PRO A 1 82 ? -1.321 0.579 12.713 1.00 80.88 82 PRO A O 1
ATOM 649 N N . ASN A 1 83 ? 0.159 1.077 14.330 1.00 74.88 83 ASN A N 1
ATOM 650 C CA . ASN A 1 83 ? -0.175 -0.081 15.161 1.00 74.88 83 ASN A CA 1
ATOM 651 C C . ASN A 1 83 ? -1.690 -0.188 15.406 1.00 74.88 83 ASN A C 1
ATOM 653 O O . ASN A 1 83 ? -2.340 0.789 15.775 1.00 74.88 83 ASN A O 1
ATOM 657 N N . GLY A 1 84 ? -2.246 -1.388 15.220 1.00 76.88 84 GLY A N 1
ATOM 658 C CA . GLY A 1 84 ? -3.681 -1.650 15.376 1.00 76.88 84 GLY A CA 1
ATOM 659 C C . GLY A 1 84 ? -4.548 -1.266 14.169 1.00 76.88 84 GLY A C 1
ATOM 660 O O . GLY A 1 84 ? -5.772 -1.284 14.291 1.00 76.88 84 GLY A O 1
ATOM 661 N N . PHE A 1 85 ? -3.953 -0.931 13.018 1.00 82.44 85 PHE A N 1
ATOM 662 C CA . PHE A 1 85 ? -4.653 -0.658 11.750 1.00 82.44 85 PHE A CA 1
ATOM 663 C C . PHE A 1 85 ? -4.287 -1.649 10.634 1.00 82.44 85 PHE A C 1
ATOM 665 O O . PHE A 1 85 ? -4.314 -1.303 9.454 1.00 82.44 85 PHE A O 1
ATOM 672 N N . TYR A 1 86 ? -3.943 -2.887 10.994 1.00 81.94 86 TYR A N 1
ATOM 673 C CA . TYR A 1 86 ? -3.642 -3.934 10.024 1.00 81.94 86 TYR A CA 1
ATOM 674 C C . TYR A 1 86 ? -4.899 -4.772 9.752 1.00 81.94 86 TYR A C 1
ATOM 676 O O . TYR A 1 86 ? -5.310 -5.579 10.573 1.00 81.94 86 TYR A O 1
ATOM 684 N N . PHE A 1 87 ? -5.556 -4.547 8.612 1.00 86.56 87 PHE A N 1
ATOM 685 C CA . PHE A 1 87 ? -6.856 -5.163 8.288 1.00 86.56 87 PHE A CA 1
ATOM 686 C C . PHE A 1 87 ? -6.746 -6.348 7.321 1.00 86.56 87 PHE A C 1
ATOM 688 O O . PHE A 1 87 ? -7.654 -6.608 6.531 1.00 86.56 87 PHE A O 1
ATOM 695 N N . GLU A 1 88 ? -5.626 -7.065 7.376 1.00 83.94 88 GLU A N 1
ATOM 696 C CA . GLU A 1 88 ? -5.412 -8.257 6.563 1.00 83.94 88 GLU A CA 1
ATOM 697 C C . GLU A 1 88 ? -6.174 -9.471 7.102 1.00 83.94 88 GLU A C 1
ATOM 699 O O . GLU A 1 88 ? -6.548 -9.570 8.274 1.00 83.94 88 GLU A O 1
ATOM 704 N N . VAL A 1 89 ? -6.411 -10.438 6.216 1.00 82.81 89 VAL A N 1
ATOM 705 C CA . VAL A 1 89 ? -7.149 -11.652 6.573 1.00 82.81 89 VAL A CA 1
ATOM 706 C C . VAL A 1 89 ? -6.350 -12.479 7.590 1.00 82.81 89 VAL A C 1
ATOM 708 O O . VAL A 1 89 ? -5.211 -12.861 7.329 1.00 82.81 89 VAL A O 1
ATOM 711 N N . ASN A 1 90 ? -7.002 -12.869 8.691 1.00 79.12 90 ASN A N 1
ATOM 712 C CA . ASN A 1 90 ? -6.433 -13.619 9.826 1.00 79.12 90 ASN A CA 1
ATOM 713 C C . ASN A 1 90 ? -5.455 -12.836 10.715 1.00 79.12 90 ASN A C 1
ATOM 715 O O . ASN A 1 90 ? -4.669 -13.465 11.424 1.00 79.12 90 ASN A O 1
ATOM 719 N N . ASP A 1 91 ? -5.500 -11.507 10.695 1.00 79.19 91 ASP A N 1
ATOM 720 C CA . ASP A 1 91 ? -4.826 -10.716 11.718 1.00 79.19 91 ASP A CA 1
ATOM 721 C C . ASP A 1 91 ? -5.685 -10.557 12.984 1.00 79.19 91 ASP A C 1
ATOM 723 O O . ASP A 1 91 ? -6.917 -10.592 12.928 1.00 79.19 91 ASP A O 1
ATOM 727 N N . ASP A 1 92 ? -5.022 -10.367 14.124 1.00 81.50 92 ASP A N 1
ATOM 728 C CA . ASP A 1 92 ? -5.666 -10.165 15.426 1.00 81.50 92 ASP A CA 1
ATOM 729 C C . ASP A 1 92 ? -6.023 -8.684 15.697 1.00 81.50 92 ASP A C 1
ATOM 731 O O . ASP A 1 92 ? -6.505 -8.349 16.784 1.00 81.50 92 ASP A O 1
ATOM 735 N N . SER A 1 93 ? -5.788 -7.775 14.740 1.00 82.44 93 SER A N 1
ATOM 736 C CA . SER A 1 93 ? -6.118 -6.355 14.881 1.00 82.44 93 SER A CA 1
ATOM 737 C C . SER A 1 93 ? -7.615 -6.128 15.120 1.00 82.44 93 SER A C 1
ATOM 739 O O . SER A 1 93 ? -8.471 -6.784 14.518 1.00 82.44 93 SER A O 1
ATOM 741 N N . PRO A 1 94 ? -7.970 -5.150 15.973 1.00 83.31 94 PRO A N 1
ATOM 742 C CA . PRO A 1 94 ? -9.358 -4.881 16.310 1.00 83.31 94 PRO A CA 1
ATOM 743 C C . PRO A 1 94 ? -10.143 -4.362 15.095 1.00 83.31 94 PRO A C 1
ATOM 745 O O . PRO A 1 94 ? -9.880 -3.273 14.567 1.00 83.31 94 PRO A O 1
ATOM 748 N N . ILE A 1 95 ? -11.158 -5.131 14.688 1.00 84.50 95 ILE A N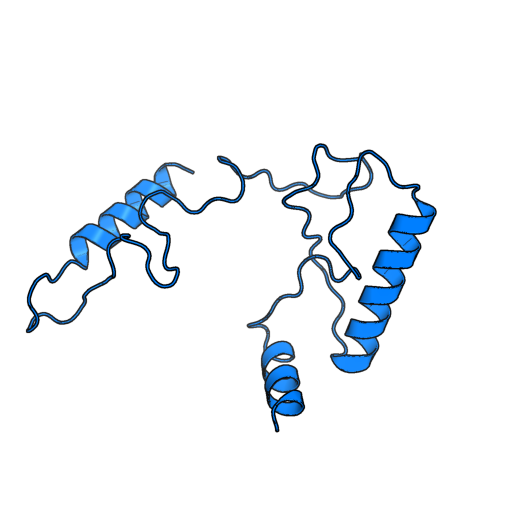 1
ATOM 749 C CA . ILE A 1 95 ? -12.128 -4.736 13.659 1.00 84.50 95 ILE A CA 1
ATOM 750 C C . ILE A 1 95 ? -13.048 -3.624 14.171 1.00 84.50 95 ILE A C 1
ATOM 752 O O . ILE A 1 95 ? -13.325 -3.538 15.367 1.00 84.50 95 ILE A O 1
ATOM 756 N N . VAL A 1 96 ? -13.545 -2.777 13.270 1.00 88.81 96 VAL A N 1
ATOM 757 C CA . VAL A 1 96 ? -14.544 -1.753 13.613 1.00 88.81 96 VAL A CA 1
ATOM 758 C C . VAL A 1 96 ? -15.927 -2.404 13.675 1.00 88.81 96 VAL A C 1
ATOM 760 O O . VAL A 1 96 ? -16.378 -2.994 12.695 1.00 88.81 96 VAL A O 1
ATOM 763 N N . GLN A 1 97 ? -16.590 -2.292 14.824 1.00 88.12 97 GLN A N 1
ATOM 764 C CA . GLN A 1 97 ? -17.954 -2.747 15.069 1.00 88.12 97 GLN A CA 1
ATOM 765 C C . GLN A 1 97 ? -18.840 -1.522 15.349 1.00 88.12 97 GLN A C 1
ATOM 767 O O . GLN A 1 97 ? -18.683 -0.853 16.373 1.00 88.12 97 GLN A O 1
ATOM 772 N N . ASP A 1 98 ? -19.771 -1.247 14.434 1.00 88.56 98 ASP A N 1
ATOM 773 C CA . ASP A 1 98 ? -20.662 -0.081 14.412 1.00 88.56 98 ASP A CA 1
ATOM 774 C C . ASP A 1 98 ? -22.159 -0.387 14.645 1.00 88.56 98 ASP A C 1
ATOM 776 O O . ASP A 1 98 ? -22.996 0.518 14.611 1.00 88.56 98 ASP A O 1
ATOM 780 N N . ASP A 1 99 ? -22.514 -1.637 14.944 1.00 89.69 99 ASP A N 1
ATOM 781 C CA . ASP A 1 99 ? -23.877 -2.064 15.275 1.00 89.69 99 ASP A CA 1
ATOM 782 C C . ASP A 1 99 ? -24.103 -2.054 16.788 1.00 89.69 99 ASP A C 1
ATOM 784 O O . ASP A 1 99 ? -23.690 -2.946 17.526 1.00 89.69 99 ASP A O 1
ATOM 788 N N . ILE A 1 100 ? -24.862 -1.062 17.247 1.00 89.50 100 ILE A N 1
ATOM 789 C CA . ILE A 1 100 ? -25.222 -0.881 18.658 1.00 89.50 100 ILE A CA 1
ATOM 790 C C . ILE A 1 100 ? -25.980 -2.072 19.276 1.00 89.50 100 ILE A C 1
ATOM 792 O O . ILE A 1 100 ? -26.080 -2.170 20.499 1.00 89.50 100 ILE A O 1
ATOM 796 N N . ASN A 1 101 ? -26.558 -2.956 18.456 1.00 92.62 101 ASN A N 1
ATOM 797 C CA . ASN A 1 101 ? -27.291 -4.132 18.925 1.00 92.62 101 ASN A CA 1
ATOM 798 C C . ASN A 1 101 ? -26.410 -5.382 19.038 1.00 92.62 101 ASN A C 1
ATOM 800 O O . ASN A 1 101 ? -26.868 -6.393 19.580 1.00 92.62 101 ASN A O 1
ATOM 804 N N . LEU A 1 102 ? -25.181 -5.332 18.522 1.00 86.75 102 LEU A N 1
ATOM 805 C CA . LEU A 1 102 ? -24.204 -6.403 18.644 1.00 86.75 102 LEU A CA 1
ATOM 806 C C . LEU A 1 102 ? -23.332 -6.178 19.886 1.00 86.75 102 LEU A C 1
ATOM 808 O O . LEU A 1 102 ? -23.210 -5.073 20.414 1.00 86.75 102 LEU A O 1
ATOM 812 N N . PHE A 1 103 ? -22.761 -7.263 20.401 1.00 83.88 103 PHE A N 1
ATOM 813 C CA . PHE A 1 103 ? -21.773 -7.175 21.468 1.00 83.88 103 PHE A CA 1
ATOM 814 C C . PHE A 1 103 ? -20.473 -6.544 20.932 1.00 83.88 103 PHE A C 1
ATOM 816 O O . PHE A 1 103 ? -20.200 -6.612 19.735 1.00 83.88 103 PHE A O 1
ATOM 823 N N . ASP A 1 104 ? -19.692 -5.933 21.825 1.00 85.00 104 ASP A N 1
ATOM 824 C CA . ASP A 1 104 ? -18.383 -5.326 21.533 1.00 85.00 104 ASP A CA 1
ATOM 825 C C . ASP A 1 104 ? -18.396 -4.131 20.549 1.00 85.00 104 ASP A C 1
ATOM 827 O O . ASP A 1 104 ? -17.464 -3.946 19.769 1.00 85.00 104 ASP A O 1
ATOM 831 N N . TYR A 1 105 ? -19.426 -3.275 20.618 1.00 89.56 105 TYR A N 1
ATOM 832 C CA . TYR A 1 105 ? -19.449 -1.976 19.926 1.00 89.56 105 TYR A CA 1
ATOM 833 C C . TYR A 1 105 ? -18.235 -1.117 20.320 1.00 89.56 105 TYR A C 1
ATOM 835 O O . TYR A 1 105 ? -18.041 -0.833 21.504 1.00 89.56 105 TYR A O 1
ATOM 843 N N . ASN A 1 106 ? -17.443 -0.675 19.338 1.00 89.56 106 ASN A N 1
ATOM 844 C CA . ASN A 1 106 ? -16.133 -0.061 19.592 1.00 89.56 106 ASN A CA 1
ATOM 845 C C . ASN A 1 106 ? -15.837 1.199 18.755 1.00 89.56 106 ASN A C 1
ATOM 847 O O . ASN A 1 106 ? -14.694 1.649 18.699 1.00 89.56 106 ASN A O 1
ATOM 851 N N . VAL A 1 107 ? -16.850 1.812 18.129 1.00 88.69 107 VAL A N 1
ATOM 852 C CA . VAL A 1 107 ? -16.652 2.968 17.232 1.00 88.69 107 VAL A CA 1
ATOM 853 C C . VAL A 1 107 ? -15.916 4.127 17.903 1.00 88.69 107 VAL A C 1
ATOM 855 O O . VAL A 1 107 ? -15.021 4.699 17.287 1.00 88.69 107 VAL A O 1
ATOM 858 N N . GLN A 1 108 ? -16.265 4.506 19.141 1.00 88.75 108 GLN A N 1
ATOM 859 C CA . GLN A 1 108 ? -15.606 5.652 19.785 1.00 88.75 108 GLN A CA 1
ATOM 860 C C . GLN A 1 108 ? -14.126 5.382 20.057 1.00 88.75 108 GLN A C 1
ATOM 862 O O . GLN A 1 108 ? -13.307 6.272 19.840 1.00 88.75 108 GLN A O 1
ATOM 867 N N . ASP A 1 109 ? -13.795 4.162 20.477 1.00 87.50 109 ASP A N 1
ATOM 868 C CA . ASP A 1 109 ? -12.420 3.772 20.773 1.00 87.50 109 ASP A CA 1
ATOM 869 C C . ASP A 1 109 ? -11.583 3.761 19.484 1.00 87.50 109 ASP A C 1
ATOM 871 O O . ASP A 1 109 ? -10.531 4.391 19.427 1.00 87.50 109 ASP A O 1
ATOM 875 N N . ARG A 1 110 ? -12.105 3.186 18.389 1.00 88.69 110 ARG A N 1
ATOM 876 C CA . ARG A 1 110 ? -11.404 3.146 17.088 1.00 88.69 110 ARG A CA 1
ATOM 877 C C . ARG A 1 110 ? -11.226 4.525 16.452 1.00 88.69 110 ARG A C 1
ATOM 879 O O . ARG A 1 110 ? -10.219 4.777 15.792 1.00 88.69 110 ARG A O 1
ATOM 886 N N . VAL A 1 111 ? -12.182 5.435 16.655 1.00 88.44 111 VAL A N 1
ATOM 887 C CA . VAL A 1 111 ? -12.040 6.836 16.230 1.00 88.44 111 VAL A CA 1
ATOM 888 C C . VAL A 1 111 ? -10.932 7.526 17.020 1.00 88.44 111 VAL A C 1
ATOM 890 O O . VAL A 1 111 ? -10.150 8.272 16.432 1.00 88.44 111 VAL A O 1
ATOM 893 N N . GLN A 1 112 ? -10.839 7.276 18.327 1.00 88.81 112 GLN A N 1
ATOM 894 C CA . GLN A 1 112 ? -9.776 7.852 19.143 1.00 88.81 112 GLN A CA 1
ATOM 895 C C . GLN A 1 112 ? -8.403 7.296 18.750 1.00 88.81 112 GLN A C 1
ATOM 897 O O . GLN A 1 112 ? -7.482 8.086 18.558 1.00 88.81 112 GLN A O 1
ATOM 902 N N . ASP A 1 113 ? -8.294 5.986 18.510 1.00 86.62 113 ASP A N 1
ATOM 903 C CA . ASP A 1 113 ? -7.066 5.357 18.007 1.00 86.62 113 ASP A CA 1
ATOM 904 C C . ASP A 1 113 ? -6.589 6.016 16.701 1.00 86.62 113 ASP A C 1
ATOM 906 O O . ASP A 1 113 ? -5.394 6.238 16.502 1.00 86.62 113 ASP A O 1
ATOM 910 N N . PHE A 1 114 ? -7.524 6.359 15.806 1.00 85.81 114 PHE A N 1
ATOM 911 C CA . PHE A 1 114 ? -7.202 7.007 14.533 1.00 85.81 114 PHE A CA 1
ATOM 912 C C . PHE A 1 114 ? -6.704 8.439 14.733 1.00 85.81 114 PHE A C 1
ATOM 914 O O . PHE A 1 114 ? -5.744 8.858 14.087 1.00 85.81 114 PHE A O 1
ATOM 921 N N . ILE A 1 115 ? -7.339 9.192 15.635 1.00 86.94 115 ILE A N 1
ATOM 922 C CA . ILE A 1 115 ? -6.909 10.552 15.980 1.00 86.94 115 ILE A CA 1
ATOM 923 C C . ILE A 1 115 ? -5.497 10.521 16.569 1.00 86.94 115 ILE A C 1
ATOM 925 O O . ILE A 1 115 ? -4.652 11.321 16.168 1.00 86.94 115 ILE A O 1
ATOM 929 N N . ASP A 1 116 ? -5.230 9.586 17.476 1.00 87.25 116 ASP A N 1
ATOM 930 C CA . ASP A 1 116 ? -3.932 9.462 18.134 1.00 87.25 116 ASP A CA 1
ATOM 931 C C . ASP A 1 116 ? -2.837 9.063 17.130 1.00 87.25 116 ASP A C 1
ATOM 933 O O . ASP A 1 116 ? -1.757 9.656 17.134 1.00 87.25 116 ASP A O 1
ATOM 937 N N . ALA A 1 117 ? -3.131 8.140 16.207 1.00 82.56 117 ALA A N 1
ATOM 938 C CA . ALA A 1 117 ? -2.220 7.761 15.128 1.00 82.56 117 ALA A CA 1
ATOM 939 C C . ALA A 1 117 ? -1.941 8.917 14.151 1.00 82.56 117 ALA A C 1
ATOM 941 O O . ALA A 1 117 ? -0.796 9.123 13.755 1.00 82.56 117 ALA A O 1
ATOM 942 N N . ALA A 1 118 ? -2.961 9.699 13.786 1.00 81.50 118 ALA A N 1
ATOM 943 C CA . ALA A 1 118 ? -2.812 10.841 12.884 1.00 81.50 118 ALA A CA 1
ATOM 944 C C . ALA A 1 118 ? -2.005 11.993 13.505 1.00 81.50 118 ALA A C 1
ATOM 946 O O . ALA A 1 118 ? -1.337 12.730 12.786 1.00 81.50 118 ALA A O 1
ATOM 947 N N . LEU A 1 119 ? -2.067 12.161 14.829 1.00 81.62 119 LEU A N 1
ATOM 948 C CA . LEU A 1 119 ? -1.276 13.158 15.558 1.00 81.62 119 LEU A CA 1
ATOM 949 C C . LEU A 1 119 ? 0.174 12.717 15.809 1.00 81.62 119 LEU A C 1
ATOM 951 O O . LEU A 1 119 ? 1.005 13.561 16.147 1.00 81.62 119 LEU A O 1
ATOM 955 N N . ALA A 1 120 ? 0.466 11.420 15.694 1.00 73.19 120 ALA A N 1
ATOM 956 C CA . ALA A 1 120 ? 1.801 10.858 15.886 1.00 73.19 120 ALA A CA 1
ATOM 957 C C . ALA A 1 120 ? 2.680 10.892 14.617 1.00 73.19 120 ALA A C 1
ATOM 959 O O . ALA A 1 120 ? 3.888 10.682 14.733 1.00 73.19 120 ALA A O 1
ATOM 960 N N . GLN A 1 121 ? 2.089 11.153 13.443 1.00 57.62 121 GLN A N 1
ATOM 961 C CA . GLN A 1 121 ? 2.776 11.313 12.149 1.00 57.62 121 GLN A CA 1
ATOM 962 C C . GLN A 1 121 ? 3.237 12.757 11.914 1.00 57.62 121 GLN A C 1
ATOM 964 O O . GLN A 1 121 ? 4.320 12.923 11.307 1.00 57.62 121 GLN A O 1
#

Organism: NCBI:txid112253

pLDDT: mean 72.46, std 12.38, range [43.72, 92.62]

Secondary structure (DSSP, 8-state):
-HHHHHHHHHHSTT---BS-SSS---SSS--HHHHHHHHHHHHHHHHHHT-----B---SS-SS--TT--S--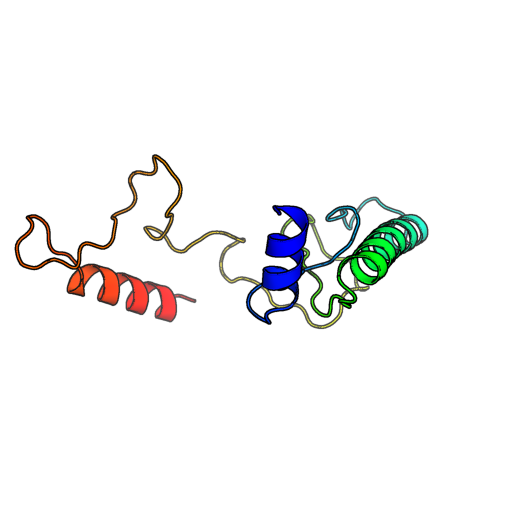--SSTTPPPTT----TT--SPPP---TTSTT--HHHHHHHHHHHHHH-

Nearest PDB structures (foldseek):
  1o7d-assembly1_A  TM=8.749E-01  e=1.467E-05  Bos taurus
  9ftr-assembly1_A  TM=9.817E-01  e=2.471E-03  Drosophila melanogaster
  6rqz-assembly1_A  TM=9.829E-01  e=3.260E-03  Drosophila melanogaster
  6rry-assembly1_A  TM=9.836E-01  e=4.301E-03  Drosophila melanogaster
  7ufs-assembly1_D  TM=9.027E-01  e=6.412E-02  Bifidobacterium longum

Radius of gyration: 19.72 Å; Cα contacts (8 Å, |Δi|>4): 92; chains: 1; bounding box: 50×29×46 Å

InterPro domains:
  IPR000602 Glycoside hydrolase family 38, N-terminal domain [PF01074] (17-69)
  IPR011330 Glycoside hydrolase/deacetylase, beta/alpha-barrel [SSF88713] (4-119)
  IPR027291 Glycoside hydrolase 38, N-terminal domain superfamily [G3DSA:3.20.110.10] (15-75)
  IPR050843 Glycosyl Hydrolase Family 38 [PTHR11607] (19-70)

Mean predicted aligned error: 12.08 Å

Sequence (121 aa):
MVEEAIKEEDSSDEDIIGNGGMCMHDEAAPHYIDMIDQTTLGHRFIKAEFNITPRIGWQIDPFGHSAVQTFPGTFPEAYEHPNGFYFEVNDDSPIVQDDINLFDYNVQDRVQDFIDAALAQ

Foldseek 3Di:
DVLVVVLVCLLPPNDADAQQFPDQDAAPDDDVVVVCVRSVVSQVVCCVRNVDGHDHHDRQDHPDHDPPDDDDDDDPDRPDDPPLPDPDPPDPRDDADCDPVDPPHCNVVVVVVVVVSVVVD